Protein AF-A0AAN0LH72-F1 (afdb_monomer_lite)

Structure (mmCIF, N/CA/C/O backbone):
data_AF-A0AAN0LH72-F1
#
_entry.id   AF-A0AAN0LH72-F1
#
loop_
_atom_site.group_PDB
_atom_site.id
_atom_site.type_symbol
_atom_site.label_atom_id
_atom_site.label_alt_id
_atom_site.label_comp_id
_atom_site.label_asym_id
_atom_site.label_entity_id
_atom_site.label_seq_id
_atom_site.pdbx_PDB_ins_code
_atom_site.Cartn_x
_atom_site.Cartn_y
_atom_site.Cartn_z
_atom_site.occupancy
_atom_site.B_iso_or_equiv
_atom_site.auth_seq_id
_atom_site.auth_comp_id
_atom_site.auth_asym_id
_atom_site.auth_atom_id
_atom_site.pdbx_PDB_model_num
ATOM 1 N N . MET A 1 1 ? -2.015 -2.713 -7.851 1.00 94.94 1 MET A N 1
ATOM 2 C CA . MET A 1 1 ? -0.691 -2.925 -7.235 1.00 94.94 1 MET A CA 1
ATOM 3 C C . MET A 1 1 ? 0.408 -2.847 -8.297 1.00 94.94 1 MET A C 1
ATOM 5 O O . MET A 1 1 ? 0.137 -3.102 -9.473 1.00 94.94 1 MET A O 1
ATOM 9 N N . ARG A 1 2 ? 1.630 -2.499 -7.895 1.00 95.19 2 ARG A N 1
ATOM 10 C CA . ARG A 1 2 ? 2.793 -2.280 -8.770 1.00 95.19 2 ARG A CA 1
ATOM 11 C C . ARG A 1 2 ? 4.052 -2.957 -8.230 1.00 95.19 2 ARG A C 1
ATOM 13 O O . ARG A 1 2 ? 4.084 -3.342 -7.063 1.00 95.19 2 ARG A O 1
ATOM 20 N N . THR A 1 3 ? 5.072 -3.093 -9.073 1.00 93.00 3 THR A N 1
ATOM 21 C CA . THR A 1 3 ? 6.369 -3.690 -8.706 1.00 93.00 3 THR A CA 1
ATOM 22 C C . THR A 1 3 ? 7.206 -2.811 -7.778 1.00 93.00 3 THR A C 1
ATOM 24 O O . THR A 1 3 ? 8.088 -3.326 -7.100 1.00 93.00 3 THR A O 1
ATOM 27 N N . GLY A 1 4 ? 6.897 -1.518 -7.674 1.00 92.56 4 GLY A N 1
ATOM 28 C CA . GLY A 1 4 ? 7.556 -0.592 -6.759 1.00 92.56 4 GLY A CA 1
ATOM 29 C C . GLY A 1 4 ? 6.688 0.616 -6.387 1.00 92.56 4 GLY A C 1
ATOM 30 O O . GLY A 1 4 ? 5.575 0.767 -6.909 1.00 92.56 4 GLY A O 1
ATOM 31 N N . PRO A 1 5 ? 7.176 1.452 -5.454 1.00 92.56 5 PRO A N 1
ATOM 32 C CA . PRO A 1 5 ? 6.448 2.594 -4.914 1.00 92.56 5 PRO A CA 1
ATOM 33 C C . PRO A 1 5 ? 6.518 3.800 -5.857 1.00 92.56 5 PRO A C 1
ATOM 35 O O . PRO A 1 5 ? 7.384 4.660 -5.720 1.00 92.56 5 PRO A O 1
ATOM 3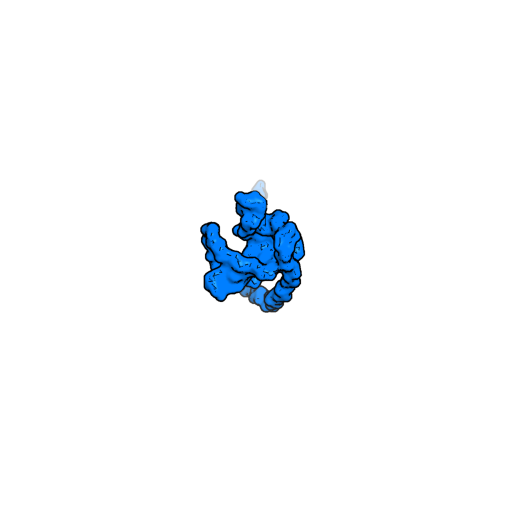8 N N . GLY A 1 6 ? 5.603 3.850 -6.821 1.00 91.06 6 GLY A N 1
ATOM 39 C CA . GLY A 1 6 ? 5.532 4.926 -7.808 1.00 91.06 6 GLY A CA 1
ATOM 40 C C . GLY A 1 6 ? 4.667 4.549 -9.009 1.00 91.06 6 GLY A C 1
ATOM 41 O O . GLY A 1 6 ? 4.325 3.379 -9.206 1.00 91.06 6 GLY A O 1
ATOM 42 N N . THR A 1 7 ? 4.265 5.531 -9.811 1.00 89.31 7 THR A N 1
ATOM 43 C CA . THR A 1 7 ? 3.454 5.304 -11.022 1.00 89.31 7 THR A CA 1
ATOM 44 C C . THR A 1 7 ? 4.286 4.858 -12.226 1.00 89.31 7 THR A C 1
ATOM 46 O O . THR A 1 7 ? 3.729 4.297 -13.171 1.00 89.31 7 THR A O 1
ATOM 49 N N . GLU A 1 8 ? 5.601 5.035 -12.159 1.00 89.38 8 GLU A N 1
ATOM 50 C CA . GLU A 1 8 ? 6.614 4.600 -13.120 1.00 89.38 8 GLU A CA 1
ATOM 51 C C . GLU A 1 8 ? 6.885 3.088 -13.078 1.00 89.38 8 GLU A C 1
ATOM 53 O O . GLU A 1 8 ? 7.355 2.512 -14.056 1.00 89.38 8 GLU A O 1
ATOM 58 N N . TYR A 1 9 ? 6.563 2.423 -11.966 1.00 89.38 9 TYR A N 1
ATOM 59 C CA . TYR A 1 9 ? 6.760 0.982 -11.817 1.00 89.38 9 TYR A CA 1
ATOM 60 C C . TYR A 1 9 ? 5.677 0.179 -12.538 1.00 89.38 9 TYR A C 1
ATOM 62 O O . TYR A 1 9 ? 4.497 0.538 -12.510 1.00 89.38 9 TYR A O 1
ATOM 70 N N . ALA A 1 10 ? 6.056 -0.964 -13.111 1.00 89.88 10 ALA A N 1
ATOM 71 C CA . ALA A 1 10 ? 5.139 -1.860 -13.811 1.00 89.88 10 AL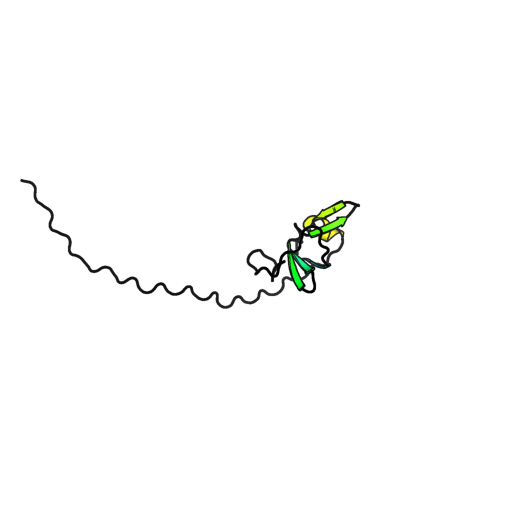A A CA 1
ATOM 72 C C . ALA A 1 10 ? 3.949 -2.296 -12.932 1.00 89.88 10 ALA A C 1
ATOM 74 O O . ALA A 1 10 ? 4.070 -2.504 -11.719 1.00 89.88 10 ALA A O 1
ATOM 75 N N . ARG A 1 11 ? 2.771 -2.443 -13.547 1.00 94.25 11 ARG A N 1
ATOM 76 C CA . ARG A 1 11 ? 1.560 -2.938 -12.878 1.00 94.25 11 ARG A CA 1
ATOM 77 C C . ARG A 1 11 ? 1.644 -4.462 -12.742 1.00 94.25 11 ARG A C 1
ATOM 79 O O . ARG A 1 11 ? 1.784 -5.148 -13.741 1.00 94.25 11 ARG A O 1
ATOM 86 N N . ILE A 1 12 ? 1.496 -4.979 -11.520 1.00 94.12 12 ILE A N 1
ATOM 87 C CA . ILE A 1 12 ? 1.366 -6.432 -11.277 1.00 94.12 12 ILE A CA 1
ATOM 88 C C . ILE A 1 12 ? -0.097 -6.859 -11.462 1.00 94.12 12 ILE A C 1
ATOM 90 O O . ILE A 1 12 ? -0.381 -7.941 -11.954 1.00 94.12 12 ILE A O 1
ATOM 94 N N . GLY A 1 13 ? -1.042 -6.003 -11.061 1.00 93.94 13 GLY A N 1
ATOM 95 C CA . GLY A 1 13 ? -2.470 -6.288 -11.171 1.00 93.94 13 GLY A CA 1
ATOM 96 C C . GLY A 1 13 ? -3.345 -5.204 -10.549 1.00 93.94 13 GLY A C 1
ATOM 97 O O . GLY A 1 13 ? -2.843 -4.225 -9.980 1.00 93.94 13 GLY A O 1
ATOM 98 N N . THR A 1 14 ? -4.658 -5.386 -10.642 1.00 95.62 14 THR A N 1
ATOM 99 C CA . THR A 1 14 ? -5.668 -4.492 -10.057 1.00 95.62 14 THR A CA 1
ATOM 100 C C . THR A 1 14 ? -6.244 -5.127 -8.799 1.00 95.62 14 THR A C 1
ATOM 102 O O . THR A 1 14 ? -6.532 -6.316 -8.787 1.00 95.62 14 THR A O 1
ATOM 105 N N . ILE A 1 15 ? -6.397 -4.328 -7.745 1.00 96.81 15 ILE A N 1
ATOM 106 C CA . ILE A 1 15 ? -7.097 -4.731 -6.525 1.00 96.81 15 ILE A CA 1
ATOM 107 C C . ILE A 1 15 ? -8.504 -4.131 -6.642 1.00 96.81 15 ILE A C 1
ATOM 109 O O . ILE A 1 15 ? -8.589 -2.906 -6.772 1.00 96.81 15 ILE A O 1
ATOM 113 N N . PRO A 1 16 ? -9.578 -4.937 -6.678 1.00 97.00 16 PRO A N 1
ATOM 114 C CA . PRO A 1 16 ? -10.942 -4.419 -6.719 1.00 97.00 16 PRO A CA 1
ATOM 115 C C . PRO A 1 16 ? -11.264 -3.565 -5.487 1.00 97.00 16 PRO A C 1
ATOM 117 O O . PRO A 1 16 ? -10.728 -3.796 -4.402 1.00 97.00 16 PRO A O 1
ATOM 120 N N . ALA A 1 17 ? -12.161 -2.590 -5.636 1.00 95.31 17 ALA A N 1
ATOM 121 C CA . ALA A 1 17 ? -12.649 -1.819 -4.497 1.00 95.31 17 ALA A CA 1
ATOM 122 C C . ALA A 1 17 ? -13.349 -2.744 -3.486 1.00 95.31 17 ALA A C 1
ATOM 124 O O . ALA A 1 17 ? -14.053 -3.674 -3.870 1.00 95.31 17 ALA A O 1
ATOM 125 N N . GLY A 1 18 ? -13.125 -2.506 -2.192 1.00 95.25 18 GLY A N 1
ATOM 126 C CA . GLY A 1 18 ? -13.668 -3.342 -1.115 1.00 95.25 18 GLY A CA 1
ATOM 127 C C . GLY A 1 18 ? -12.923 -4.661 -0.881 1.00 95.25 18 GLY A C 1
ATOM 128 O O . GLY A 1 18 ? -13.191 -5.326 0.116 1.00 95.25 18 GLY A O 1
ATOM 129 N N . ALA A 1 19 ? -11.963 -5.027 -1.735 1.00 96.94 19 ALA A N 1
ATOM 130 C CA . ALA A 1 19 ? -11.157 -6.219 -1.517 1.00 96.94 19 ALA A CA 1
ATOM 131 C C . ALA A 1 19 ? -10.229 -6.060 -0.299 1.00 96.94 19 ALA A C 1
ATOM 133 O O . ALA A 1 19 ? -9.591 -5.020 -0.107 1.00 96.94 19 ALA A O 1
ATOM 134 N N . THR A 1 20 ? -10.118 -7.116 0.508 1.00 96.19 20 THR A N 1
ATOM 135 C CA . THR A 1 20 ? -9.212 -7.141 1.662 1.00 96.19 20 THR A CA 1
ATOM 136 C C . THR A 1 20 ? -7.774 -7.364 1.205 1.00 96.19 20 THR A C 1
ATOM 138 O O . THR A 1 20 ? -7.491 -8.223 0.370 1.00 96.19 20 THR A O 1
ATOM 141 N N . VAL A 1 21 ? -6.851 -6.602 1.788 1.00 97.19 21 VAL A N 1
ATOM 142 C CA . VAL A 1 21 ? -5.410 -6.704 1.547 1.00 97.19 21 VAL A CA 1
ATOM 143 C C . VAL A 1 21 ? -4.670 -6.775 2.873 1.00 97.19 21 VAL A C 1
ATOM 145 O O . VAL A 1 21 ? -5.117 -6.210 3.871 1.00 97.19 21 VAL A O 1
ATOM 148 N N . THR A 1 22 ? -3.505 -7.414 2.879 1.00 97.00 22 THR A N 1
ATOM 149 C CA . THR A 1 22 ? -2.602 -7.384 4.036 1.00 97.00 22 THR A CA 1
ATOM 150 C C . THR A 1 22 ? -1.550 -6.314 3.812 1.00 97.00 22 THR A C 1
ATOM 152 O O . THR A 1 22 ? -0.798 -6.408 2.843 1.00 97.00 22 THR A O 1
ATOM 155 N N . ILE A 1 23 ? -1.471 -5.326 4.701 1.00 96.56 23 ILE A N 1
ATOM 156 C CA . ILE A 1 23 ? -0.421 -4.302 4.682 1.00 96.56 23 ILE A CA 1
ATOM 157 C C . ILE A 1 23 ? 0.734 -4.792 5.552 1.00 96.56 23 ILE A C 1
ATOM 159 O O . ILE A 1 23 ? 0.531 -5.085 6.726 1.00 96.56 23 ILE A O 1
ATOM 163 N N . ARG A 1 24 ? 1.939 -4.886 4.985 1.00 95.06 24 ARG A N 1
ATOM 164 C CA . ARG A 1 24 ? 3.141 -5.279 5.742 1.00 95.06 24 ARG A CA 1
ATOM 165 C C . ARG A 1 24 ? 3.888 -4.093 6.333 1.00 95.06 24 ARG A C 1
ATOM 167 O O . ARG A 1 24 ? 4.582 -4.240 7.328 1.00 95.06 24 ARG A O 1
ATOM 174 N N . GLY A 1 25 ? 3.780 -2.941 5.687 1.00 95.25 25 GLY A N 1
ATOM 175 C CA . GLY A 1 25 ? 4.467 -1.721 6.077 1.00 95.25 25 GLY A CA 1
ATOM 176 C C . GLY A 1 25 ? 4.384 -0.679 4.978 1.00 95.25 25 GLY A C 1
ATOM 177 O O . GLY A 1 25 ? 4.007 -0.983 3.842 1.00 95.25 25 GLY A O 1
ATOM 178 N N . CYS A 1 26 ? 4.717 0.557 5.318 1.00 96.31 26 CYS A N 1
ATOM 179 C CA . CYS A 1 26 ? 4.613 1.691 4.410 1.00 96.31 26 CYS A CA 1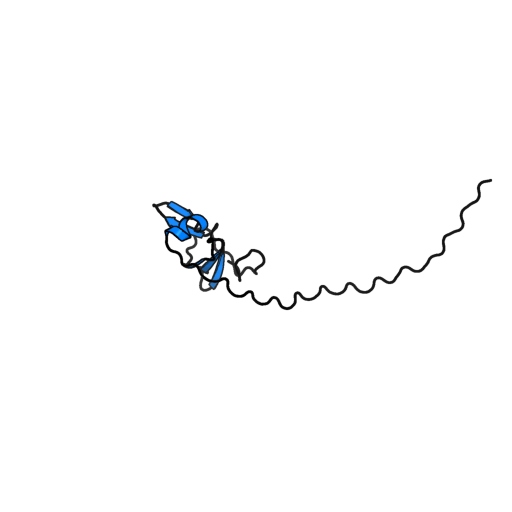
ATOM 180 C C . CYS A 1 26 ? 5.921 2.470 4.334 1.00 96.31 26 CYS A C 1
ATOM 182 O O . CYS A 1 26 ? 6.772 2.371 5.208 1.00 96.31 26 CYS A O 1
ATOM 184 N N . LEU A 1 27 ? 6.104 3.247 3.273 1.00 94.88 27 LEU A N 1
ATOM 185 C CA . LEU A 1 27 ? 7.224 4.180 3.204 1.00 94.88 27 LEU A CA 1
ATOM 186 C C . LEU A 1 27 ? 7.044 5.331 4.191 1.00 94.88 27 LEU A C 1
ATOM 188 O O . LEU A 1 27 ? 5.931 5.628 4.629 1.00 94.88 27 LEU A O 1
ATOM 192 N N . THR A 1 28 ? 8.137 6.047 4.456 1.00 92.44 28 THR A N 1
ATOM 193 C CA . THR A 1 28 ? 8.094 7.341 5.140 1.00 92.44 28 THR A CA 1
ATOM 194 C C . THR A 1 28 ? 7.067 8.264 4.480 1.00 92.44 28 THR A C 1
ATOM 196 O O . THR A 1 28 ? 6.994 8.364 3.252 1.00 92.44 28 THR A O 1
ATOM 199 N N . GLY A 1 29 ? 6.243 8.913 5.305 1.00 91.62 29 GLY A N 1
ATOM 200 C CA . GLY A 1 29 ? 5.124 9.739 4.843 1.00 91.62 29 GLY A CA 1
ATOM 201 C C . GLY A 1 29 ? 3.916 8.942 4.340 1.00 91.62 29 GLY A C 1
ATOM 202 O O . GLY A 1 29 ? 2.997 9.536 3.790 1.00 91.62 29 GLY A O 1
ATOM 203 N N . TYR A 1 30 ? 3.908 7.612 4.500 1.00 93.75 30 TYR A N 1
ATOM 204 C CA . TYR A 1 30 ? 2.791 6.719 4.177 1.00 93.75 30 TYR A CA 1
ATOM 205 C C . TYR A 1 30 ? 2.260 6.866 2.749 1.00 93.75 30 TYR A C 1
ATOM 207 O O . TYR A 1 30 ? 1.105 6.564 2.497 1.00 93.75 30 TYR A O 1
ATOM 215 N N . SER A 1 31 ? 3.070 7.297 1.784 1.00 94.38 31 SER A N 1
ATOM 216 C CA . SER A 1 31 ? 2.620 7.505 0.396 1.00 94.38 31 SER A CA 1
ATOM 217 C C . SER A 1 31 ? 2.300 6.190 -0.332 1.00 94.38 31 SER A C 1
ATOM 219 O O . SER A 1 31 ? 1.340 6.102 -1.109 1.00 94.38 31 SER A O 1
ATOM 221 N N . TRP A 1 32 ? 3.082 5.152 -0.035 1.00 96.12 32 TRP A N 1
ATOM 222 C CA . TRP A 1 32 ? 2.979 3.810 -0.599 1.00 96.12 32 TRP A CA 1
ATOM 223 C C . TRP A 1 32 ? 3.168 2.756 0.484 1.00 96.12 32 TRP A C 1
ATOM 225 O O . TRP A 1 32 ? 4.019 2.919 1.359 1.00 96.12 32 TRP A O 1
ATOM 235 N N . CYS A 1 33 ? 2.429 1.656 0.376 1.00 96.81 33 CYS A N 1
ATOM 236 C CA . CYS A 1 33 ? 2.551 0.510 1.265 1.00 96.81 33 CYS A CA 1
ATOM 237 C C . CYS A 1 33 ? 2.856 -0.779 0.501 1.00 96.81 33 CYS A C 1
ATOM 239 O O . CYS A 1 33 ? 2.332 -1.001 -0.597 1.00 96.81 33 CYS A O 1
ATOM 241 N N . ASP A 1 34 ? 3.683 -1.627 1.113 1.00 96.31 34 ASP A N 1
ATOM 242 C CA . ASP A 1 34 ? 3.857 -3.024 0.731 1.00 96.31 34 ASP A CA 1
ATOM 243 C C . ASP A 1 34 ? 2.607 -3.795 1.142 1.00 96.31 34 ASP A C 1
ATOM 245 O O . ASP A 1 34 ? 2.212 -3.811 2.314 1.00 96.31 34 ASP A O 1
ATOM 249 N N . VAL A 1 35 ? 1.971 -4.413 0.155 1.00 97.00 35 VAL A N 1
ATOM 250 C CA . VAL A 1 35 ? 0.722 -5.142 0.320 1.00 97.00 35 VAL A CA 1
ATOM 251 C C . VAL A 1 35 ? 0.814 -6.554 -0.237 1.00 97.00 35 VAL A C 1
ATOM 253 O O . VAL A 1 35 ? 1.572 -6.845 -1.166 1.00 97.00 35 VAL A O 1
ATOM 256 N N . SER A 1 36 ? -0.015 -7.435 0.316 1.00 97.12 36 SER A N 1
ATOM 257 C CA . SER A 1 36 ? -0.350 -8.729 -0.283 1.00 97.12 36 SER A CA 1
ATOM 258 C C . SER A 1 36 ? -1.794 -8.757 -0.710 1.00 97.12 36 SER A C 1
ATOM 260 O O . SER A 1 36 ? -2.675 -8.375 0.063 1.00 97.12 36 SER A O 1
ATOM 262 N N . PHE A 1 37 ? -2.029 -9.283 -1.901 1.00 97.56 37 PHE A N 1
ATOM 263 C CA . PHE A 1 37 ? -3.361 -9.529 -2.415 1.00 97.56 37 PHE A CA 1
ATOM 264 C C . PHE A 1 37 ? -3.344 -10.750 -3.334 1.00 97.56 37 PHE A C 1
ATOM 266 O O . PHE A 1 37 ? -2.458 -10.860 -4.180 1.00 97.56 37 PHE A O 1
ATOM 273 N N . ALA A 1 38 ? -4.306 -11.662 -3.161 1.00 94.81 38 ALA A N 1
ATOM 274 C CA . ALA A 1 38 ? -4.465 -12.862 -3.994 1.00 94.81 38 ALA A CA 1
ATOM 275 C C . ALA A 1 38 ? -3.150 -13.652 -4.208 1.00 94.81 38 ALA A C 1
ATOM 277 O O . ALA A 1 38 ? -2.785 -14.001 -5.328 1.00 94.81 38 ALA A O 1
ATOM 278 N N . GLY A 1 39 ? -2.375 -13.859 -3.135 1.00 94.69 39 GLY A N 1
ATOM 279 C CA . GLY A 1 39 ? -1.090 -14.575 -3.184 1.00 94.69 39 GLY A CA 1
ATOM 280 C C . GLY A 1 39 ? 0.070 -13.810 -3.839 1.00 94.69 39 GLY A C 1
ATOM 281 O O . GLY A 1 39 ? 1.177 -14.338 -3.933 1.00 94.69 39 GLY A O 1
ATOM 282 N N . ARG A 1 40 ? -0.137 -12.563 -4.283 1.00 95.06 40 ARG A N 1
ATOM 283 C CA . ARG A 1 40 ? 0.904 -11.705 -4.867 1.00 95.06 40 ARG A CA 1
ATOM 284 C C . ARG A 1 40 ? 1.280 -10.570 -3.927 1.00 95.06 40 ARG A C 1
ATOM 286 O O . ARG A 1 40 ? 0.438 -10.014 -3.226 1.00 95.06 40 ARG A O 1
ATOM 293 N N . ARG A 1 41 ? 2.568 -10.226 -3.927 1.00 95.06 41 ARG A N 1
ATOM 294 C CA . ARG A 1 41 ? 3.145 -9.115 -3.166 1.00 95.06 41 ARG A CA 1
ATOM 295 C C . ARG A 1 41 ? 3.473 -7.959 -4.103 1.00 95.06 41 ARG A C 1
ATOM 297 O O . ARG A 1 41 ? 3.963 -8.184 -5.207 1.00 95.06 41 ARG A O 1
ATOM 304 N N . GLY A 1 42 ? 3.233 -6.734 -3.653 1.00 95.06 42 GLY A N 1
ATOM 305 C CA . GLY A 1 42 ? 3.588 -5.538 -4.404 1.00 95.06 42 GLY A CA 1
ATOM 306 C C . GLY A 1 42 ? 3.285 -4.261 -3.641 1.00 95.06 42 GLY A C 1
ATOM 307 O O . GLY A 1 42 ? 3.007 -4.283 -2.449 1.00 95.06 42 GLY A O 1
ATOM 308 N N . TRP A 1 43 ? 3.306 -3.144 -4.356 1.00 96.06 43 TRP A N 1
ATOM 309 C CA . TRP A 1 43 ? 3.096 -1.815 -3.796 1.00 96.06 43 TRP A CA 1
ATOM 310 C C . TRP A 1 43 ? 1.738 -1.248 -4.199 1.00 96.06 43 TRP A C 1
ATOM 312 O O . TRP A 1 43 ? 1.292 -1.391 -5.346 1.00 96.06 43 TRP A O 1
ATOM 322 N N . ALA A 1 44 ? 1.074 -0.578 -3.265 1.00 97.38 44 ALA A N 1
ATOM 323 C CA . ALA A 1 44 ? -0.154 0.170 -3.510 1.00 97.38 44 ALA A CA 1
ATOM 324 C C . ALA A 1 44 ? -0.077 1.541 -2.831 1.00 97.38 44 ALA A C 1
ATOM 326 O O . ALA A 1 44 ? 0.540 1.680 -1.777 1.00 97.38 44 ALA A O 1
ATOM 327 N N . SER A 1 45 ? -0.681 2.560 -3.445 1.00 97.00 45 SER A N 1
ATOM 328 C CA . SER A 1 45 ? -0.740 3.887 -2.832 1.00 97.00 45 SER A CA 1
ATOM 329 C C . SER A 1 45 ? -1.732 3.874 -1.677 1.00 97.00 45 SER A C 1
ATOM 331 O O . SER A 1 45 ? -2.864 3.408 -1.826 1.00 97.00 45 SER A O 1
ATOM 333 N N . SER A 1 46 ? -1.323 4.437 -0.546 1.00 96.56 46 SER A N 1
ATOM 334 C CA . SER A 1 46 ? -2.117 4.477 0.686 1.00 96.56 46 SER A CA 1
ATOM 335 C C . SER A 1 46 ? -3.370 5.342 0.590 1.00 96.56 46 SER A C 1
ATOM 337 O O . SER A 1 46 ? -4.232 5.253 1.459 1.00 96.56 46 SER A O 1
ATOM 339 N N . ASN A 1 47 ? -3.492 6.153 -0.465 1.00 96.50 47 ASN A N 1
ATOM 340 C CA . ASN A 1 47 ? -4.719 6.882 -0.787 1.00 96.50 47 ASN A CA 1
ATOM 341 C C . ASN A 1 47 ? -5.873 5.936 -1.154 1.00 96.50 47 ASN A C 1
ATOM 343 O O . ASN A 1 47 ? -7.030 6.253 -0.900 1.00 96.50 47 ASN A O 1
ATOM 347 N N . TYR A 1 48 ? -5.560 4.766 -1.721 1.00 96.56 48 TYR A N 1
ATOM 348 C CA . TYR A 1 48 ? -6.549 3.759 -2.121 1.00 96.56 48 TYR A CA 1
ATOM 349 C C . TYR A 1 48 ? -6.726 2.643 -1.090 1.00 96.56 48 TYR A C 1
ATOM 351 O O . TYR A 1 48 ? -7.592 1.787 -1.250 1.00 96.56 48 TYR A O 1
ATOM 359 N N . LEU A 1 49 ? -5.896 2.623 -0.048 1.00 96.94 49 LEU A N 1
ATOM 360 C CA . LEU A 1 49 ? -5.981 1.652 1.034 1.00 96.94 49 LEU A CA 1
ATOM 361 C C . LEU A 1 49 ? -6.748 2.268 2.195 1.00 96.94 49 LEU A C 1
ATOM 363 O O . LEU A 1 49 ? -6.543 3.436 2.515 1.00 96.94 49 LEU A O 1
ATOM 367 N N . GLN A 1 50 ? -7.593 1.483 2.856 1.00 97.06 50 GLN A N 1
ATOM 368 C CA . GLN A 1 50 ? -8.385 1.951 3.988 1.00 97.06 50 GLN A CA 1
ATOM 369 C C . GLN A 1 50 ? -8.296 0.982 5.165 1.00 97.06 50 GLN A C 1
ATOM 371 O O . GLN A 1 50 ? -8.352 -0.233 4.980 1.00 97.06 50 GLN A O 1
ATOM 376 N N . ALA A 1 51 ? -8.230 1.530 6.376 1.00 95.19 51 ALA A N 1
ATOM 377 C CA . ALA A 1 51 ? -8.418 0.788 7.620 1.00 95.19 51 ALA A CA 1
ATOM 378 C C . ALA A 1 51 ? -9.727 1.212 8.292 1.00 95.19 51 ALA A C 1
ATOM 380 O O . ALA A 1 51 ? -10.233 2.315 8.064 1.00 95.19 51 ALA A O 1
ATOM 381 N N . LEU A 1 52 ? -10.281 0.322 9.114 1.00 94.69 52 LEU A N 1
ATOM 382 C CA . LEU A 1 52 ? -11.346 0.690 10.035 1.00 94.69 52 LEU A CA 1
ATOM 383 C C . LEU A 1 52 ? -10.707 1.422 11.219 1.00 94.69 52 LEU A C 1
ATOM 385 O O . LEU A 1 52 ? -9.904 0.843 11.943 1.00 94.69 52 LEU A O 1
ATOM 389 N N . TYR A 1 53 ? -11.044 2.695 11.390 1.00 94.81 53 TYR A N 1
ATOM 390 C CA . TYR A 1 53 ? -10.558 3.527 12.487 1.00 94.81 53 TYR A CA 1
ATOM 391 C C . TYR A 1 53 ? -11.712 4.393 12.994 1.00 94.81 53 TYR A C 1
ATOM 393 O O . TYR A 1 53 ? -12.382 5.048 12.193 1.00 94.81 53 TYR A O 1
ATOM 401 N N . GLN A 1 54 ? -11.975 4.366 14.306 1.00 94.25 54 GLN A N 1
ATOM 402 C CA . GLN A 1 54 ? -13.114 5.066 14.929 1.00 94.25 54 GLN A CA 1
ATOM 403 C C . GLN A 1 54 ? -14.455 4.763 14.229 1.00 94.25 54 GLN A C 1
ATOM 405 O O . GLN A 1 54 ? -15.217 5.661 13.876 1.00 94.25 54 GLN A O 1
ATOM 410 N N . ASN A 1 55 ? -14.713 3.478 13.964 1.00 95.19 55 ASN A N 1
ATOM 411 C CA . ASN A 1 55 ? -15.917 2.983 13.287 1.00 95.19 55 ASN A CA 1
ATOM 412 C C . ASN A 1 55 ? -16.162 3.547 11.868 1.00 95.19 55 ASN A C 1
ATOM 414 O O . ASN A 1 55 ? -17.270 3.464 11.343 1.00 95.19 55 ASN A O 1
ATOM 418 N N . ARG A 1 56 ? -15.137 4.120 11.221 1.00 95.75 56 ARG A N 1
ATOM 419 C CA . ARG A 1 56 ? -15.201 4.627 9.842 1.00 95.75 56 ARG A CA 1
ATOM 420 C C . ARG A 1 56 ? -14.050 4.072 9.009 1.00 95.75 56 ARG A C 1
ATOM 422 O O . ARG A 1 56 ? -12.942 3.873 9.505 1.00 95.75 56 ARG A O 1
ATOM 429 N N . ARG A 1 57 ? -14.291 3.839 7.716 1.00 94.69 57 ARG A N 1
ATOM 430 C CA . ARG A 1 57 ? -13.220 3.514 6.762 1.00 94.69 57 ARG A CA 1
ATOM 431 C C . ARG A 1 57 ? -12.433 4.785 6.465 1.00 94.69 57 ARG A C 1
ATOM 433 O O . ARG A 1 57 ? -12.984 5.750 5.938 1.00 94.69 57 ARG A O 1
ATOM 440 N N . ARG A 1 58 ? -11.155 4.806 6.834 1.00 96.25 58 ARG A N 1
ATOM 441 C CA . ARG A 1 58 ? -10.271 5.963 6.647 1.00 96.25 58 ARG A CA 1
ATOM 442 C C . ARG A 1 58 ? -9.063 5.570 5.800 1.00 96.25 58 ARG A C 1
ATOM 444 O O . ARG A 1 58 ? -8.520 4.485 6.013 1.00 96.25 58 ARG A O 1
ATOM 451 N N . PRO A 1 59 ? -8.625 6.428 4.861 1.00 96.31 59 PRO A N 1
ATOM 452 C CA . PRO A 1 59 ? -7.436 6.162 4.065 1.00 96.31 59 PRO A CA 1
ATOM 453 C C . PRO A 1 59 ? -6.183 5.993 4.926 1.00 96.31 59 PRO A C 1
ATOM 455 O O . PRO A 1 59 ? -5.955 6.784 5.847 1.00 96.31 59 PRO A O 1
ATOM 458 N N . ILE A 1 60 ? -5.346 5.012 4.588 1.00 96.12 60 ILE A N 1
ATOM 459 C CA . ILE A 1 60 ? -4.112 4.694 5.323 1.00 96.12 60 ILE A CA 1
ATOM 460 C C . ILE A 1 60 ? -3.144 5.876 5.354 1.00 96.12 60 ILE A C 1
ATOM 462 O O . ILE A 1 60 ? -2.445 6.048 6.343 1.00 96.12 60 ILE A O 1
ATOM 466 N N . ILE A 1 61 ? -3.151 6.739 4.336 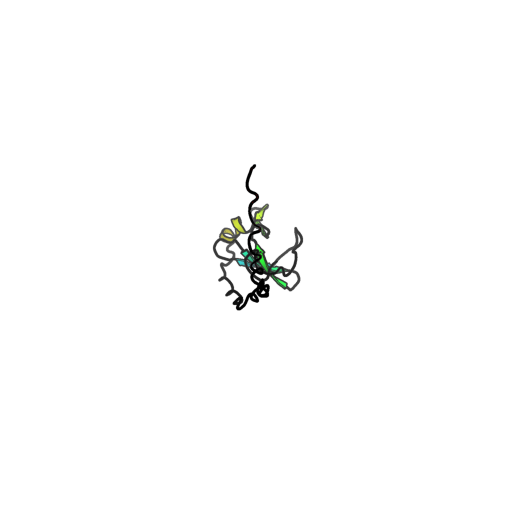1.00 95.25 61 ILE A N 1
ATOM 467 C CA . ILE A 1 61 ? -2.332 7.961 4.329 1.00 95.25 61 ILE A CA 1
ATOM 468 C C . ILE A 1 61 ? -2.559 8.846 5.575 1.00 95.25 61 ILE A C 1
ATOM 470 O O . ILE A 1 61 ? -1.629 9.499 6.030 1.00 95.25 61 ILE A O 1
ATOM 474 N N . HIS A 1 62 ? -3.763 8.830 6.164 1.00 94.31 62 HIS A N 1
ATOM 475 C CA . HIS A 1 62 ? -4.092 9.625 7.353 1.00 94.31 62 HIS A CA 1
ATOM 476 C C . HIS A 1 62 ? -3.916 8.849 8.658 1.00 94.31 62 HIS A C 1
ATOM 478 O O . HIS A 1 62 ? -3.504 9.414 9.665 1.00 94.31 62 HIS A O 1
ATOM 484 N N . VAL A 1 63 ? -4.288 7.566 8.661 1.00 95.94 63 VAL A N 1
ATOM 485 C CA . VAL A 1 63 ? -4.370 6.774 9.900 1.00 95.94 63 VAL A CA 1
ATOM 486 C C . VAL A 1 63 ? -3.188 5.839 10.106 1.00 95.94 63 VAL A C 1
ATOM 488 O O . VAL A 1 63 ? -3.010 5.355 11.214 1.00 95.94 63 VAL A O 1
ATOM 491 N N . GLY A 1 64 ? -2.359 5.611 9.086 1.00 91.94 64 GLY A N 1
ATOM 492 C CA . GLY A 1 64 ? -1.180 4.746 9.146 1.00 91.94 64 GLY A CA 1
ATOM 493 C C . GLY A 1 64 ? -0.237 5.040 10.320 1.00 91.94 64 GLY A C 1
ATOM 494 O O . GLY A 1 64 ? 0.071 4.097 11.049 1.00 91.94 64 GLY A O 1
ATOM 495 N N . PRO A 1 65 ? 0.147 6.311 10.573 1.00 91.81 65 PRO A N 1
ATOM 496 C CA . PRO A 1 65 ? 0.941 6.669 11.750 1.00 91.81 65 PRO A CA 1
ATOM 497 C C . PRO A 1 65 ? 0.228 6.379 13.072 1.00 91.81 65 PRO A C 1
ATOM 499 O O . PRO A 1 65 ? 0.861 5.974 14.039 1.00 91.81 65 PRO A O 1
ATOM 502 N N . ILE A 1 66 ? -1.090 6.582 13.110 1.00 93.00 66 ILE A N 1
ATOM 503 C CA . ILE A 1 66 ? -1.904 6.479 14.326 1.00 93.00 66 ILE A CA 1
ATOM 504 C C . ILE A 1 66 ? -2.077 5.016 14.742 1.00 93.00 66 ILE A C 1
ATOM 506 O O . ILE A 1 66 ? -2.015 4.694 15.922 1.00 93.00 66 ILE A O 1
ATOM 510 N N . ILE A 1 67 ? -2.273 4.123 13.771 1.00 92.31 67 ILE A N 1
ATOM 511 C CA . ILE A 1 67 ? -2.475 2.688 14.014 1.00 92.31 67 ILE A CA 1
ATOM 512 C C . ILE A 1 67 ? -1.156 1.898 14.067 1.00 92.31 67 ILE A C 1
ATOM 514 O O . ILE A 1 67 ? -1.184 0.670 14.091 1.00 92.31 67 ILE A O 1
ATOM 518 N N . GLY A 1 68 ? -0.008 2.585 14.060 1.00 92.69 68 GLY A N 1
ATOM 519 C CA . GLY A 1 68 ? 1.306 1.969 14.243 1.00 92.69 68 GLY A CA 1
ATOM 520 C C . GLY A 1 68 ? 1.778 1.104 13.073 1.00 92.69 68 GLY A C 1
ATOM 521 O O . GLY A 1 68 ? 2.516 0.143 13.289 1.00 92.69 68 GLY A O 1
ATOM 522 N N . LEU A 1 69 ? 1.367 1.406 11.834 1.00 93.56 69 LEU A N 1
ATOM 523 C CA . LEU A 1 69 ? 1.897 0.684 10.674 1.00 93.56 69 LEU A CA 1
ATOM 524 C C . LEU A 1 69 ? 3.411 0.927 10.554 1.00 93.56 69 LEU A C 1
ATOM 526 O O . LEU A 1 69 ? 3.845 2.078 10.555 1.00 93.56 69 LEU A O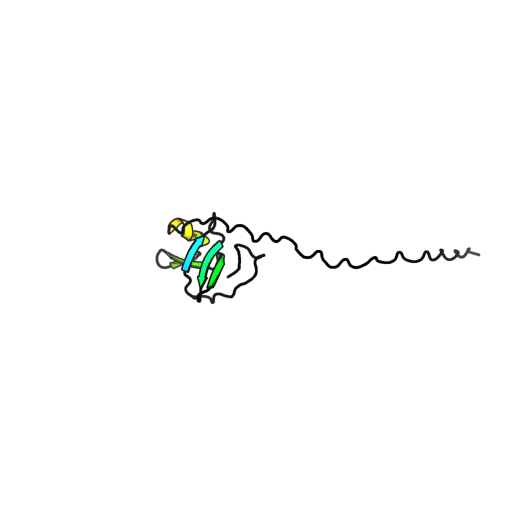 1
ATOM 530 N N . PRO A 1 70 ? 4.236 -0.125 10.415 1.00 95.12 70 PRO A N 1
ATOM 531 C CA . PRO A 1 70 ? 5.679 0.043 10.422 1.00 95.12 70 PRO A CA 1
ATOM 532 C C . PRO A 1 70 ? 6.146 0.792 9.175 1.00 95.12 70 PRO A C 1
ATOM 534 O O . PRO A 1 70 ? 5.684 0.531 8.055 1.00 95.12 70 PRO A O 1
ATOM 537 N N . ILE A 1 71 ? 7.112 1.690 9.369 1.00 93.75 71 ILE A N 1
ATOM 538 C CA . ILE A 1 71 ? 7.837 2.299 8.260 1.00 93.75 71 ILE A CA 1
ATOM 539 C C . ILE A 1 71 ? 8.906 1.318 7.787 1.00 93.75 71 ILE A C 1
ATOM 541 O O . ILE A 1 71 ? 9.784 0.919 8.548 1.00 93.75 71 ILE A O 1
ATOM 545 N N . ILE A 1 72 ? 8.834 0.949 6.514 1.00 92.19 72 ILE A N 1
ATOM 546 C CA . ILE A 1 72 ? 9.809 0.089 5.849 1.00 92.19 72 ILE A CA 1
ATOM 547 C C . ILE A 1 72 ? 10.682 0.913 4.908 1.00 92.19 72 ILE A C 1
ATOM 549 O O . ILE A 1 72 ? 10.255 1.922 4.334 1.00 92.19 72 ILE A O 1
ATOM 553 N N . SER A 1 73 ? 11.925 0.471 4.735 1.00 81.88 73 SER A N 1
ATOM 554 C CA . SER A 1 73 ? 12.834 1.073 3.770 1.00 81.88 73 SER A CA 1
ATOM 555 C C . SER A 1 73 ? 12.304 0.891 2.347 1.00 81.88 73 SER A C 1
ATOM 557 O O . SER A 1 73 ? 11.677 -0.117 2.003 1.00 81.88 73 SER A O 1
ATOM 559 N N . ARG A 1 74 ? 12.563 1.891 1.493 1.00 71.19 74 ARG A N 1
ATOM 560 C CA . ARG A 1 74 ? 12.329 1.744 0.055 1.00 71.19 74 ARG A CA 1
ATOM 561 C C . ARG A 1 74 ? 13.128 0.536 -0.436 1.00 71.19 74 ARG A C 1
ATOM 563 O O . ARG A 1 74 ? 14.327 0.477 -0.155 1.00 71.19 74 ARG A O 1
ATOM 570 N N . PRO A 1 75 ? 12.514 -0.396 -1.182 1.00 65.62 75 PRO A N 1
ATOM 571 C CA . PRO A 1 75 ? 13.283 -1.420 -1.857 1.00 65.62 75 PRO A CA 1
ATOM 572 C C . PRO A 1 75 ? 14.262 -0.693 -2.772 1.00 65.62 75 PRO A C 1
ATOM 574 O O . PRO A 1 75 ? 13.883 0.267 -3.454 1.00 65.62 75 PRO A O 1
ATOM 577 N N . ARG A 1 76 ? 15.531 -1.114 -2.741 1.00 63.69 76 ARG A N 1
ATOM 578 C CA . ARG A 1 76 ? 16.541 -0.616 -3.674 1.00 63.69 76 ARG A CA 1
ATOM 579 C C . ARG A 1 76 ? 15.921 -0.725 -5.068 1.00 63.69 76 ARG A C 1
ATOM 581 O O . ARG A 1 76 ? 15.425 -1.810 -5.389 1.00 63.69 76 ARG A O 1
ATOM 588 N N . PRO A 1 77 ? 15.876 0.362 -5.859 1.00 58.25 77 PRO A N 1
ATOM 589 C CA . PRO A 1 77 ? 15.342 0.274 -7.204 1.00 58.25 77 PRO A CA 1
ATOM 590 C C . PRO A 1 77 ? 16.007 -0.920 -7.892 1.00 58.25 77 PRO A C 1
ATOM 592 O O . PRO A 1 77 ? 17.223 -1.094 -7.715 1.00 58.25 77 PRO A O 1
ATOM 595 N N . PRO A 1 78 ? 15.274 -1.731 -8.678 1.00 54.38 78 PRO A N 1
ATOM 596 C CA . PRO A 1 78 ? 15.936 -2.463 -9.741 1.00 54.38 78 PRO A CA 1
ATOM 597 C C . PRO A 1 78 ? 16.772 -1.403 -10.443 1.00 54.38 78 PRO A C 1
ATOM 599 O O . PRO A 1 78 ? 16.242 -0.356 -10.825 1.00 54.38 78 PRO A O 1
ATOM 602 N N . HIS A 1 79 ? 18.088 -1.581 -10.468 1.00 56.38 79 HIS A N 1
ATOM 603 C CA . HIS A 1 79 ? 18.925 -0.723 -11.273 1.00 56.38 79 HIS A CA 1
ATOM 604 C C . HIS A 1 79 ? 18.349 -0.881 -12.675 1.00 56.38 79 HIS A C 1
ATOM 606 O O . HIS A 1 79 ? 18.495 -1.925 -13.302 1.00 56.38 79 HIS A O 1
ATOM 612 N N . TRP A 1 80 ? 17.609 0.118 -13.149 1.00 52.38 80 TRP A N 1
ATOM 613 C CA . TRP A 1 80 ? 17.215 0.206 -14.543 1.00 52.38 80 TRP A CA 1
ATOM 614 C C . TRP A 1 80 ? 18.482 0.592 -15.310 1.00 52.38 80 TRP A C 1
ATOM 616 O O . TRP A 1 80 ? 18.590 1.672 -15.886 1.00 52.38 80 TRP A O 1
ATOM 626 N N . GLY A 1 81 ? 19.494 -0.275 -15.220 1.00 53.38 81 GLY A N 1
ATOM 627 C CA . GLY A 1 81 ? 20.618 -0.303 -16.117 1.00 53.38 81 GLY A CA 1
ATOM 628 C C . GLY A 1 81 ? 20.009 -0.556 -17.476 1.00 53.38 81 GLY A C 1
ATOM 629 O O . GLY A 1 81 ? 19.428 -1.608 -17.719 1.00 53.38 81 GLY A O 1
ATOM 630 N N . HIS A 1 82 ? 20.114 0.457 -18.324 1.00 47.91 82 HIS A N 1
ATOM 631 C CA . HIS A 1 82 ? 19.728 0.414 -19.722 1.00 47.91 82 HIS A CA 1
ATOM 632 C C . HIS A 1 82 ? 18.208 0.419 -19.930 1.00 47.91 82 HIS A C 1
ATOM 634 O O . HIS A 1 82 ? 17.582 -0.578 -20.274 1.00 47.91 82 HIS A O 1
ATOM 640 N N . ARG A 1 83 ? 17.626 1.628 -19.920 1.00 57.03 83 ARG A N 1
ATOM 641 C CA . ARG A 1 83 ? 16.710 1.925 -21.032 1.00 57.03 83 ARG A CA 1
ATOM 642 C C . ARG A 1 83 ? 17.491 1.564 -22.303 1.00 57.03 83 ARG A C 1
ATOM 644 O O . ARG A 1 83 ? 18.593 2.107 -22.452 1.00 57.03 83 ARG A O 1
ATOM 651 N N . PRO A 1 84 ? 17.012 0.662 -23.178 1.00 50.88 84 PRO A N 1
ATOM 652 C CA . PRO A 1 84 ? 17.596 0.546 -24.501 1.00 50.88 84 PRO A CA 1
ATOM 653 C C . PRO A 1 84 ? 17.676 1.963 -25.053 1.00 50.88 84 PRO A C 1
ATOM 655 O O . PRO A 1 84 ? 16.694 2.712 -24.983 1.00 50.88 84 PRO A O 1
ATOM 658 N N . ARG A 1 85 ? 18.866 2.368 -25.509 1.00 56.09 85 ARG A N 1
ATOM 659 C CA . ARG A 1 85 ? 18.973 3.589 -26.303 1.00 56.09 85 ARG A CA 1
ATOM 660 C C . ARG A 1 85 ? 17.876 3.480 -27.369 1.00 56.09 85 ARG A C 1
ATOM 662 O O . ARG A 1 85 ? 17.780 2.411 -27.978 1.00 56.09 85 ARG A O 1
ATOM 669 N N . PRO A 1 86 ? 17.019 4.501 -27.555 1.00 58.06 86 PRO A N 1
ATOM 670 C CA . PRO A 1 86 ? 16.087 4.476 -28.673 1.00 58.06 86 PRO A CA 1
ATOM 671 C C . PRO A 1 86 ? 16.890 4.131 -29.934 1.00 58.06 86 PRO A C 1
ATOM 673 O O . PRO A 1 86 ? 18.039 4.588 -30.026 1.00 58.06 86 PRO A O 1
ATOM 676 N N . PRO A 1 87 ? 16.355 3.306 -30.859 1.00 56.47 87 PRO A N 1
ATOM 677 C CA . PRO A 1 87 ? 17.035 3.038 -32.116 1.00 56.47 87 PRO A CA 1
ATOM 678 C C . PRO A 1 87 ? 17.501 4.375 -32.672 1.00 56.47 87 PRO A C 1
ATOM 680 O O . PRO A 1 87 ? 16.720 5.330 -32.722 1.00 56.47 87 PRO A O 1
ATOM 683 N N . HIS A 1 88 ? 18.790 4.477 -32.985 1.00 57.97 88 HIS A N 1
ATOM 684 C CA . HIS A 1 88 ? 19.295 5.645 -33.674 1.00 57.97 88 HIS A CA 1
ATOM 685 C C . HIS A 1 88 ? 18.470 5.743 -34.958 1.00 57.97 88 HIS A C 1
ATOM 687 O O . HIS A 1 88 ? 18.575 4.897 -35.844 1.00 57.97 88 HIS A O 1
ATOM 693 N N . TRP A 1 89 ? 17.578 6.729 -35.051 1.00 51.62 89 TRP A N 1
ATOM 694 C CA . TRP A 1 89 ? 17.025 7.079 -36.347 1.00 51.62 89 TRP A CA 1
ATOM 695 C C . TRP A 1 89 ? 18.232 7.493 -37.169 1.00 51.62 89 TRP A C 1
ATOM 697 O O . TRP A 1 89 ? 18.887 8.491 -36.863 1.00 51.62 89 TRP A O 1
ATOM 707 N N . GLY A 1 90 ? 18.600 6.602 -38.089 1.00 47.72 90 GLY A N 1
ATOM 708 C CA . GLY A 1 90 ? 19.810 6.680 -38.872 1.00 47.72 90 GLY A CA 1
ATOM 709 C C . GLY A 1 90 ? 19.974 8.067 -39.462 1.00 47.72 90 GLY A C 1
ATOM 710 O O . GLY A 1 90 ? 18.995 8.746 -39.775 1.00 47.72 90 GLY A O 1
ATOM 711 N N . HIS A 1 91 ? 21.239 8.466 -39.552 1.00 50.38 91 HIS A N 1
ATOM 712 C CA . HIS A 1 91 ? 21.764 9.469 -40.463 1.00 50.38 91 HIS A CA 1
ATOM 713 C C . HIS A 1 91 ? 20.709 9.958 -41.457 1.00 50.38 91 HIS A C 1
ATOM 715 O O . HIS A 1 91 ? 20.456 9.305 -42.466 1.00 50.38 91 HIS A O 1
ATOM 721 N N . ARG A 1 92 ? 20.083 11.108 -41.180 1.00 55.03 92 ARG A N 1
ATOM 722 C CA . ARG A 1 92 ? 19.443 11.847 -42.265 1.00 55.03 92 ARG A CA 1
ATOM 723 C C . ARG A 1 92 ? 20.581 12.221 -43.213 1.00 55.03 92 ARG A C 1
ATOM 725 O O . ARG A 1 92 ? 21.506 12.906 -42.761 1.00 55.03 92 ARG A O 1
ATOM 732 N N . PRO A 1 93 ? 20.578 11.768 -44.476 1.00 52.03 93 PRO A N 1
ATOM 733 C CA . PRO A 1 93 ? 21.536 12.268 -45.443 1.00 52.03 93 PRO A CA 1
ATOM 734 C C . PRO A 1 93 ? 21.396 13.790 -45.492 1.00 52.03 93 PRO A C 1
ATOM 736 O O . PRO A 1 93 ? 20.280 14.318 -45.464 1.00 52.03 93 PRO A O 1
ATOM 739 N N . ARG A 1 94 ? 22.525 14.504 -45.523 1.00 53.72 94 ARG A N 1
ATOM 740 C CA . ARG A 1 94 ? 22.507 15.936 -45.839 1.00 53.72 94 ARG A CA 1
ATOM 741 C C . ARG A 1 94 ? 21.782 16.104 -47.183 1.00 53.72 94 ARG A C 1
ATOM 743 O O . ARG A 1 94 ? 22.094 15.348 -48.104 1.00 53.72 94 ARG A O 1
ATOM 750 N N . PRO A 1 95 ? 20.835 17.050 -47.315 1.00 52.38 95 PRO A N 1
ATOM 751 C CA . PRO A 1 95 ? 20.220 17.329 -48.605 1.00 52.38 95 PRO A CA 1
ATOM 752 C C . PRO A 1 95 ? 21.311 17.662 -49.634 1.00 52.38 95 PRO A C 1
ATOM 754 O O . PRO A 1 95 ? 22.268 18.359 -49.274 1.00 52.38 95 PRO A O 1
ATOM 757 N N . PRO A 1 96 ? 21.199 17.206 -50.892 1.00 56.19 96 PRO A N 1
ATOM 758 C CA . PRO A 1 96 ? 22.089 17.660 -51.949 1.00 56.19 96 PRO A CA 1
ATOM 759 C C . PRO A 1 96 ? 22.013 19.186 -52.069 1.00 56.19 96 PRO A C 1
ATOM 761 O O . PRO A 1 96 ? 20.930 19.771 -52.004 1.00 56.19 96 PRO A O 1
ATOM 764 N N . HIS A 1 97 ? 23.159 19.841 -52.248 1.00 51.78 97 HIS A N 1
ATOM 765 C CA . HIS A 1 97 ? 23.211 21.263 -52.572 1.00 51.78 97 HIS A CA 1
ATOM 766 C C . HIS A 1 97 ? 22.605 21.483 -53.965 1.00 51.78 97 HIS A C 1
ATOM 768 O O . HIS A 1 97 ? 23.303 21.413 -54.973 1.00 51.78 97 HIS A O 1
ATOM 774 N N . HIS A 1 98 ? 21.303 21.751 -54.041 1.00 50.72 98 HIS A N 1
ATOM 775 C CA . HIS A 1 98 ? 20.707 22.302 -55.251 1.00 50.72 98 HIS A CA 1
ATOM 776 C C . HIS A 1 98 ? 21.060 23.790 -55.318 1.00 50.72 98 HIS A C 1
ATOM 778 O O . HIS A 1 98 ? 20.664 24.579 -54.457 1.00 50.72 98 HIS A O 1
ATOM 784 N N . GLY A 1 99 ? 21.878 24.148 -56.311 1.00 49.56 99 GLY A N 1
ATOM 785 C CA . GLY A 1 99 ? 22.245 25.528 -56.608 1.00 49.56 99 GLY A CA 1
ATOM 786 C C . GLY A 1 99 ? 21.005 26.411 -56.744 1.00 49.56 99 GLY A C 1
ATOM 787 O O . GLY A 1 99 ? 19.975 25.987 -57.266 1.00 49.56 99 GLY A O 1
ATOM 788 N N . ARG A 1 100 ? 21.094 27.643 -56.236 1.00 51.97 100 ARG A N 1
ATOM 789 C CA . ARG A 1 100 ? 20.027 28.643 -56.372 1.00 51.97 100 ARG A CA 1
ATOM 790 C C . ARG A 1 100 ? 19.693 28.854 -57.858 1.00 51.97 100 ARG A C 1
ATOM 792 O O . ARG A 1 100 ? 20.625 29.055 -58.635 1.00 51.97 100 ARG A O 1
ATOM 799 N N . PRO A 1 101 ? 18.410 28.890 -58.256 1.00 52.59 101 PRO A N 1
ATOM 800 C CA . PRO A 1 101 ? 18.052 29.337 -59.596 1.00 52.59 101 PRO A CA 1
ATOM 801 C C . PRO A 1 101 ? 18.350 30.842 -59.752 1.00 52.59 101 PRO A C 1
ATOM 803 O O . PRO A 1 101 ? 18.260 31.588 -58.768 1.00 52.59 101 PRO A O 1
ATOM 806 N N . PRO A 1 102 ? 18.714 31.312 -60.959 1.00 54.06 102 PRO A N 1
ATOM 807 C CA . PRO A 1 102 ? 18.991 32.723 -61.195 1.00 54.06 102 PRO A CA 1
ATOM 808 C C . PRO A 1 102 ? 17.718 33.570 -61.063 1.00 54.06 102 PRO A C 1
ATOM 810 O O . PRO A 1 102 ? 16.620 33.166 -61.442 1.00 54.06 102 PRO A O 1
ATOM 813 N N . ARG A 1 103 ? 17.886 34.768 -60.497 1.00 52.00 103 ARG A N 1
ATOM 814 C CA . ARG A 1 103 ? 16.820 35.752 -60.274 1.00 52.00 103 ARG A CA 1
ATOM 815 C C . ARG A 1 103 ? 16.448 36.432 -61.605 1.00 52.00 103 ARG A C 1
ATOM 817 O O . ARG A 1 103 ? 17.367 36.856 -62.304 1.00 52.00 103 ARG A O 1
ATOM 824 N N . PRO A 1 104 ? 15.159 36.608 -61.949 1.00 50.62 104 PRO A N 1
ATOM 825 C CA . PRO A 1 104 ? 14.771 37.411 -63.110 1.00 50.62 104 PRO A CA 1
ATOM 826 C C . PRO A 1 104 ? 15.082 38.897 -62.874 1.00 50.62 104 PRO A C 1
ATOM 828 O O . PRO A 1 104 ? 14.825 39.412 -61.783 1.00 50.62 104 PRO A O 1
ATOM 831 N N . GLN A 1 105 ? 15.622 39.582 -63.885 1.00 47.78 105 GLN A N 1
ATOM 832 C CA . GLN A 1 105 ? 15.775 41.042 -63.887 1.00 47.78 105 GLN A CA 1
ATOM 833 C C . GLN A 1 105 ? 14.477 41.704 -64.391 1.00 47.78 105 GLN A C 1
ATOM 835 O O . GLN A 1 105 ? 13.866 41.179 -65.325 1.00 47.78 105 GLN A O 1
ATOM 840 N N . PRO A 1 106 ? 14.030 42.822 -63.792 1.00 51.16 106 PRO A N 1
ATOM 841 C CA . PRO A 1 106 ? 12.899 43.590 -64.306 1.00 51.16 106 PRO A CA 1
ATOM 842 C C . PRO A 1 106 ? 13.282 44.360 -65.584 1.00 51.16 106 PRO A C 1
ATOM 844 O O . PRO A 1 106 ? 14.435 44.761 -65.733 1.00 51.16 106 PRO A O 1
ATOM 847 N N . ARG A 1 107 ? 12.312 44.514 -66.496 1.00 48.94 107 ARG A N 1
ATOM 848 C CA . ARG A 1 107 ? 12.420 45.310 -67.733 1.00 48.94 107 ARG A CA 1
ATOM 849 C C . ARG A 1 107 ? 12.445 46.805 -67.456 1.00 48.94 107 ARG A C 1
ATOM 851 O O . ARG A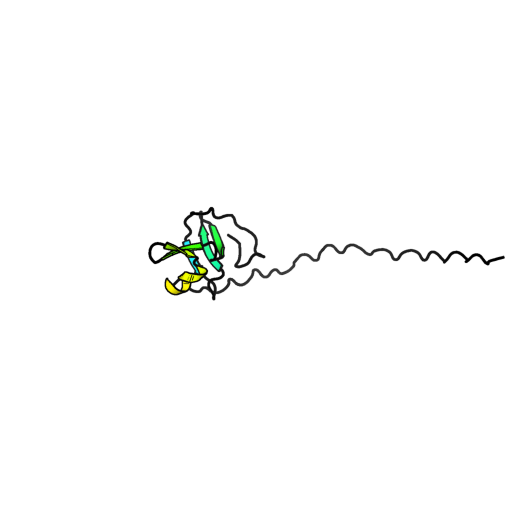 1 107 ? 11.743 47.220 -66.507 1.00 48.94 107 ARG A O 1
#

Secondary structure (DSSP, 8-state):
-BSSSSSSSPB--PPPTT---EEEEE-GGGSEEEEEETTEEEEEETTS-EEEETTEEEEHHHHTTTTTPPB-PPPPPP----PPPPP----PPPPP--PPPPPPPP-

Sequence (107 aa):
MRTGPGTEYARIGTIPAGATVTIRGCLTGYSWCDVSFAGRRGWASSNYLQALYQNRRRPIIHVGPIIGLPIISRPRPPHWGHRPRPPHWGHRPRPPHHGRPPRPQPR

Foldseek 3Di:
DFAFQDPPGHDPDDDDQPHDWDFQAAAVLRQKTWIDDPNDTHIDGQQRDWDQDPNDTDGCSPCVVVVPGHHDDGDDPPPPPDPDDPPPPDDPDDPPPDDDDDDDDDD

Radius of gyration: 27.12 Å; chains: 1; bounding box: 39×60×83 Å

pLDDT: mean 81.72, std 19.16, range [47.72, 97.56]